Protein AF-A0A233VW47-F1 (afdb_monomer_lite)

Radius of gyration: 26.32 Å; chains: 1; bounding box: 66×25×78 Å

Structure (mmCIF, N/CA/C/O backbone):
data_AF-A0A233VW47-F1
#
_entry.id   AF-A0A233VW47-F1
#
loop_
_atom_site.group_PDB
_atom_site.id
_atom_site.type_symbol
_atom_site.label_atom_id
_atom_site.label_alt_id
_atom_site.label_comp_id
_atom_site.label_asym_id
_atom_site.label_entity_id
_atom_site.label_seq_id
_atom_site.pdbx_PDB_ins_code
_atom_site.Cartn_x
_atom_site.Cartn_y
_atom_site.Cartn_z
_atom_site.occupancy
_atom_site.B_iso_or_equiv
_atom_site.auth_seq_id
_atom_site.auth_comp_id
_atom_site.auth_asym_id
_atom_site.auth_atom_id
_atom_site.pdbx_PDB_model_num
ATOM 1 N N . MET A 1 1 ? 11.501 -12.482 -10.193 1.00 33.38 1 MET A N 1
ATOM 2 C CA . MET A 1 1 ? 10.542 -11.487 -10.727 1.00 33.38 1 MET A CA 1
ATOM 3 C C . MET A 1 1 ? 10.539 -11.593 -12.253 1.00 33.38 1 MET A C 1
ATOM 5 O O . MET A 1 1 ? 11.557 -11.293 -12.856 1.00 33.38 1 MET A O 1
ATOM 9 N N . LYS A 1 2 ? 9.476 -12.115 -12.889 1.00 30.86 2 LYS A N 1
ATOM 10 C CA . LYS A 1 2 ? 9.397 -12.214 -14.363 1.00 30.86 2 LYS A CA 1
ATOM 11 C C . LYS A 1 2 ? 8.894 -10.881 -14.922 1.00 30.86 2 LYS A C 1
ATOM 13 O O . LYS A 1 2 ? 7.731 -10.541 -14.726 1.00 30.86 2 LYS A O 1
ATOM 18 N N . ILE A 1 3 ? 9.758 -10.126 -15.597 1.00 40.00 3 ILE A N 1
ATOM 19 C CA . ILE A 1 3 ? 9.369 -8.887 -16.279 1.00 40.00 3 ILE A CA 1
ATOM 20 C C . ILE A 1 3 ? 8.656 -9.287 -17.579 1.00 40.00 3 ILE A C 1
ATOM 22 O O . ILE A 1 3 ? 9.298 -9.658 -18.556 1.00 40.00 3 ILE A O 1
ATOM 26 N N . LYS A 1 4 ? 7.318 -9.259 -17.593 1.00 42.81 4 LYS A N 1
ATOM 27 C CA . LYS A 1 4 ? 6.544 -9.357 -18.841 1.00 42.81 4 LYS A CA 1
ATOM 28 C C . LYS A 1 4 ? 6.607 -8.004 -19.553 1.00 42.81 4 LYS A C 1
ATOM 30 O O . LYS A 1 4 ? 5.884 -7.077 -19.193 1.00 42.81 4 LYS A O 1
ATOM 35 N N . ILE A 1 5 ? 7.485 -7.885 -20.544 1.00 59.66 5 ILE A N 1
ATOM 36 C CA . ILE A 1 5 ? 7.519 -6.743 -21.465 1.00 59.66 5 ILE A CA 1
ATOM 37 C C . ILE A 1 5 ? 6.492 -7.020 -22.568 1.00 59.66 5 ILE A C 1
ATOM 39 O O . ILE A 1 5 ? 6.470 -8.114 -23.125 1.00 59.66 5 ILE A O 1
ATOM 43 N N . SER A 1 6 ? 5.595 -6.072 -22.849 1.00 75.50 6 SER A N 1
ATOM 44 C CA . SER A 1 6 ? 4.623 -6.234 -23.935 1.00 75.50 6 SER A CA 1
ATOM 45 C C . SER A 1 6 ? 5.301 -6.103 -25.300 1.00 75.50 6 SER A C 1
ATOM 47 O O . SER A 1 6 ? 6.268 -5.355 -25.445 1.00 75.50 6 SER A O 1
ATOM 49 N N . ASN A 1 7 ? 4.748 -6.760 -26.324 1.00 76.00 7 ASN A N 1
ATOM 50 C CA . ASN A 1 7 ? 5.268 -6.688 -27.696 1.00 76.00 7 ASN A CA 1
ATOM 51 C C . ASN A 1 7 ? 5.383 -5.238 -28.199 1.00 76.00 7 ASN A C 1
ATOM 53 O O . ASN A 1 7 ? 6.366 -4.886 -28.839 1.00 76.00 7 ASN A O 1
ATOM 57 N N . ALA A 1 8 ? 4.444 -4.363 -27.825 1.00 72.94 8 ALA A N 1
ATOM 58 C CA . ALA A 1 8 ? 4.505 -2.939 -28.159 1.00 72.94 8 ALA A CA 1
ATOM 59 C C . ALA A 1 8 ? 5.734 -2.229 -27.556 1.00 72.94 8 ALA A C 1
ATOM 61 O O . ALA A 1 8 ? 6.362 -1.410 -28.219 1.00 72.94 8 ALA A O 1
ATOM 62 N N . LYS A 1 9 ? 6.116 -2.565 -26.317 1.00 73.81 9 LYS A N 1
ATOM 63 C CA . LYS A 1 9 ? 7.309 -1.997 -25.668 1.00 73.81 9 LYS A CA 1
ATOM 64 C C . LYS A 1 9 ? 8.603 -2.500 -26.315 1.00 73.81 9 LYS A C 1
ATOM 66 O O . LYS A 1 9 ? 9.546 -1.728 -26.429 1.00 73.81 9 LYS A O 1
ATOM 71 N N . LEU A 1 10 ? 8.629 -3.757 -26.769 1.00 75.25 10 LEU A N 1
ATOM 72 C CA . LEU A 1 10 ? 9.757 -4.318 -27.524 1.00 75.25 10 LEU A CA 1
ATOM 73 C C . LEU A 1 10 ? 9.930 -3.633 -28.884 1.00 75.25 10 LEU A C 1
ATOM 75 O O . LEU A 1 10 ? 11.050 -3.296 -29.250 1.00 75.25 10 LEU A O 1
ATOM 79 N N . ILE A 1 11 ? 8.830 -3.371 -29.596 1.00 77.81 11 ILE A N 1
ATOM 80 C CA . ILE A 1 11 ? 8.858 -2.662 -30.884 1.00 77.81 11 ILE A CA 1
ATOM 81 C C . ILE A 1 11 ? 9.391 -1.235 -30.707 1.00 77.81 11 ILE A C 1
ATOM 83 O O . ILE A 1 11 ? 10.267 -0.813 -31.455 1.00 77.81 11 ILE A O 1
ATOM 87 N N . ILE A 1 12 ? 8.919 -0.506 -29.689 1.00 79.38 12 ILE A N 1
ATOM 88 C CA . ILE A 1 12 ? 9.406 0.851 -29.394 1.00 79.38 12 ILE A CA 1
ATOM 89 C C . ILE A 1 12 ? 10.903 0.839 -29.062 1.00 79.38 12 ILE A C 1
ATOM 91 O O . ILE A 1 12 ? 11.642 1.686 -29.560 1.00 79.38 12 ILE A O 1
ATOM 95 N N . LEU A 1 13 ? 11.359 -0.130 -28.260 1.00 76.25 13 LEU A N 1
ATOM 96 C CA . LEU A 1 13 ? 12.775 -0.273 -27.925 1.00 76.25 13 LEU A CA 1
ATOM 97 C C . LEU A 1 13 ? 13.623 -0.540 -29.177 1.00 76.25 13 LEU A C 1
ATOM 99 O O . LEU A 1 13 ? 14.636 0.121 -29.360 1.00 76.25 13 LEU A O 1
ATOM 103 N N . ALA A 1 14 ? 13.177 -1.434 -30.065 1.00 77.75 14 ALA A N 1
ATOM 104 C CA . ALA A 1 14 ? 13.883 -1.745 -31.308 1.00 77.75 14 ALA A CA 1
ATOM 105 C C . ALA A 1 14 ? 14.005 -0.525 -32.237 1.00 77.75 14 ALA A C 1
ATOM 107 O O . ALA A 1 14 ? 15.075 -0.280 -32.791 1.00 77.75 14 ALA A O 1
ATOM 108 N N . ILE A 1 15 ? 12.938 0.273 -32.365 1.00 82.38 15 ILE A N 1
ATOM 109 C CA . ILE A 1 15 ? 12.959 1.513 -33.155 1.00 82.38 15 ILE A CA 1
ATOM 110 C C . ILE A 1 15 ? 13.947 2.520 -32.549 1.00 82.38 15 ILE A C 1
ATOM 112 O O . ILE A 1 15 ? 14.749 3.102 -33.275 1.00 82.38 15 ILE A O 1
ATOM 116 N N . LEU A 1 16 ? 13.930 2.707 -31.225 1.00 79.06 16 LEU A N 1
ATOM 117 C CA . LEU A 1 16 ? 14.862 3.602 -30.529 1.00 79.06 16 LEU A CA 1
ATOM 118 C C . LEU A 1 16 ? 16.323 3.175 -30.714 1.00 79.06 16 LEU A C 1
ATOM 120 O O . LEU A 1 16 ? 17.163 4.023 -31.012 1.00 79.06 16 LEU A O 1
ATOM 124 N N . THR A 1 17 ? 16.620 1.880 -30.586 1.00 76.44 17 THR A N 1
ATOM 125 C CA . THR A 1 17 ? 17.969 1.343 -30.810 1.00 76.44 17 THR A CA 1
ATOM 126 C C . THR A 1 17 ? 18.428 1.581 -32.249 1.00 76.44 17 THR A C 1
ATOM 128 O O . THR A 1 17 ? 19.520 2.102 -32.452 1.00 76.44 17 THR A O 1
ATOM 131 N N . PHE A 1 18 ? 17.571 1.318 -33.240 1.00 79.81 18 PHE A N 1
ATOM 132 C CA . PHE A 1 18 ? 17.889 1.563 -34.650 1.00 79.81 18 PHE A CA 1
ATOM 133 C C . PHE A 1 18 ? 18.193 3.044 -34.945 1.00 79.81 18 PHE A C 1
ATOM 135 O O . PHE A 1 18 ? 19.141 3.369 -35.663 1.00 79.81 18 PHE A O 1
ATOM 142 N N . VAL A 1 19 ? 17.418 3.966 -34.363 1.00 82.44 19 VAL A N 1
ATOM 143 C CA . VAL A 1 19 ? 17.649 5.414 -34.513 1.00 82.44 19 VAL A CA 1
ATOM 144 C C . VAL A 1 19 ? 18.989 5.825 -33.895 1.00 82.44 19 VAL A C 1
ATOM 146 O O . VAL A 1 19 ? 19.746 6.573 -34.513 1.00 82.44 19 VAL A O 1
ATOM 149 N N . ILE A 1 20 ? 19.313 5.312 -32.707 1.00 80.31 20 ILE A N 1
ATOM 150 C CA . ILE A 1 20 ? 20.584 5.577 -32.018 1.00 80.31 20 ILE A CA 1
ATOM 151 C C . ILE A 1 20 ? 21.775 5.077 -32.835 1.00 80.31 20 ILE A C 1
ATOM 153 O O . ILE A 1 20 ? 22.741 5.818 -33.018 1.00 80.31 20 ILE A O 1
ATOM 157 N N . GLU A 1 21 ? 21.700 3.847 -33.346 1.00 75.06 21 GLU A N 1
ATOM 158 C CA . GLU A 1 21 ? 22.742 3.265 -34.195 1.00 75.06 21 GLU A CA 1
ATOM 159 C C . GLU A 1 21 ? 22.951 4.108 -35.455 1.00 75.06 21 GLU A C 1
ATOM 161 O O . GLU A 1 21 ? 24.085 4.430 -35.810 1.00 75.06 21 GLU A O 1
ATOM 166 N N . THR A 1 22 ? 21.860 4.558 -36.080 1.00 80.75 22 THR A N 1
ATOM 167 C CA . THR A 1 22 ? 21.914 5.430 -37.260 1.00 80.75 22 THR A CA 1
ATOM 168 C C . THR A 1 22 ? 22.625 6.752 -36.948 1.00 80.75 22 THR A C 1
ATOM 170 O O . THR A 1 22 ? 23.517 7.164 -37.691 1.00 80.75 22 THR A O 1
ATOM 173 N N . ILE A 1 23 ? 22.300 7.398 -35.821 1.00 80.94 23 ILE A N 1
ATOM 174 C CA . ILE A 1 23 ? 22.962 8.638 -35.380 1.00 80.94 23 ILE A CA 1
ATOM 175 C C . ILE A 1 23 ? 24.455 8.396 -35.120 1.00 80.94 23 ILE A C 1
ATOM 177 O O . ILE A 1 23 ? 25.285 9.198 -35.546 1.00 80.94 23 ILE A O 1
ATOM 181 N N . ALA A 1 24 ? 24.815 7.287 -34.472 1.00 77.88 24 ALA A N 1
ATOM 182 C CA . ALA A 1 24 ? 26.207 6.938 -34.188 1.00 77.88 24 ALA A CA 1
ATOM 183 C C . ALA A 1 24 ? 27.022 6.703 -35.470 1.00 77.88 24 ALA A C 1
ATOM 185 O O . ALA A 1 24 ? 28.165 7.157 -35.587 1.00 77.88 24 ALA A O 1
ATOM 186 N N . VAL A 1 25 ? 26.433 6.026 -36.460 1.00 79.69 25 VAL A N 1
ATOM 187 C CA . VAL A 1 25 ? 27.056 5.769 -37.766 1.00 79.69 25 VAL A CA 1
ATOM 188 C C . VAL A 1 25 ? 27.309 7.071 -38.528 1.00 79.69 25 VAL A C 1
ATOM 190 O O . VAL A 1 25 ? 28.388 7.224 -39.110 1.00 79.69 25 VAL A O 1
ATOM 193 N N . VAL A 1 26 ? 26.353 8.007 -38.494 1.00 81.38 26 VAL A N 1
ATOM 194 C CA . VAL A 1 26 ? 26.470 9.336 -39.120 1.00 81.38 26 VAL A CA 1
ATOM 195 C C . VAL A 1 26 ? 27.501 10.200 -38.390 1.00 81.38 26 VAL A C 1
ATOM 197 O O . VAL A 1 26 ? 28.382 10.774 -39.025 1.00 81.38 26 VAL A O 1
ATOM 200 N N . ALA A 1 27 ? 27.461 10.250 -37.057 1.00 78.38 27 ALA A N 1
ATOM 201 C CA . ALA A 1 27 ? 28.390 11.047 -36.251 1.00 78.38 27 ALA A CA 1
ATOM 202 C C . ALA A 1 27 ? 29.856 10.604 -36.407 1.00 78.38 27 ALA A C 1
ATOM 204 O O . ALA A 1 27 ? 30.776 11.397 -36.219 1.00 78.38 27 ALA A O 1
ATOM 205 N N . THR A 1 28 ? 30.082 9.344 -36.784 1.00 80.62 28 THR A N 1
ATOM 206 C CA . THR A 1 28 ? 31.416 8.757 -36.962 1.00 80.62 28 THR A CA 1
ATOM 207 C C . THR A 1 28 ? 31.828 8.605 -38.429 1.00 80.62 28 THR A C 1
ATOM 209 O O . THR A 1 28 ? 32.816 7.934 -38.714 1.00 80.62 28 THR A O 1
ATOM 212 N N . GLN A 1 29 ? 31.111 9.226 -39.374 1.00 79.75 29 GLN A N 1
ATOM 213 C CA . GLN A 1 29 ? 31.339 9.058 -40.819 1.00 79.75 29 GLN A CA 1
ATOM 214 C C . GLN A 1 29 ? 32.763 9.406 -41.292 1.00 79.75 29 GLN A C 1
ATOM 216 O O . GLN A 1 29 ? 33.248 8.802 -42.244 1.00 79.75 29 GLN A O 1
ATOM 221 N N . ASN A 1 30 ? 33.447 10.320 -40.596 1.00 82.38 30 ASN A N 1
ATOM 222 C CA . ASN A 1 30 ? 34.812 10.760 -40.916 1.00 82.38 30 ASN A CA 1
ATOM 223 C C . ASN A 1 30 ? 35.906 9.939 -40.208 1.00 82.38 30 ASN A C 1
ATOM 225 O O . ASN A 1 30 ? 37.091 10.221 -40.366 1.00 82.38 30 ASN A O 1
ATOM 229 N N . LEU A 1 31 ? 35.524 8.947 -39.401 1.00 80.75 31 LEU A N 1
ATOM 230 C CA . LEU A 1 31 ? 36.442 8.042 -38.713 1.00 80.75 31 LEU A CA 1
ATOM 231 C C . LEU A 1 31 ? 36.522 6.728 -39.491 1.00 80.75 31 LEU A C 1
ATOM 233 O O . LEU A 1 31 ? 35.511 6.210 -39.960 1.00 80.75 31 LEU A O 1
ATOM 237 N N . THR A 1 32 ? 37.714 6.150 -39.607 1.00 79.06 32 THR A N 1
ATOM 238 C CA . THR A 1 32 ? 37.940 4.912 -40.367 1.00 79.06 32 THR A CA 1
ATOM 239 C C . THR A 1 32 ? 38.540 3.811 -39.500 1.00 79.06 32 THR A C 1
ATOM 241 O O . THR A 1 32 ? 39.188 4.067 -38.485 1.00 79.06 32 THR A O 1
ATOM 244 N N . GLY A 1 33 ? 38.345 2.562 -39.921 1.00 79.69 33 GLY A N 1
ATOM 245 C CA . GLY A 1 33 ? 38.935 1.396 -39.267 1.00 79.69 33 GLY A CA 1
ATOM 246 C C . GLY A 1 33 ? 38.312 1.064 -37.909 1.00 79.69 33 GLY A C 1
ATOM 247 O O . GLY A 1 33 ? 37.163 1.401 -37.619 1.00 79.69 33 GLY A O 1
ATOM 248 N N . ILE A 1 34 ? 39.083 0.367 -37.074 1.00 80.94 34 ILE A N 1
ATOM 249 C CA . ILE A 1 34 ? 38.585 -0.263 -35.846 1.00 80.94 34 ILE A CA 1
ATOM 250 C C . ILE A 1 34 ? 38.067 0.753 -34.813 1.00 80.94 34 ILE A C 1
ATOM 252 O O . ILE A 1 34 ? 37.101 0.479 -34.105 1.00 80.94 34 ILE A O 1
ATOM 256 N N . ASN A 1 35 ? 38.629 1.966 -34.801 1.00 79.00 35 ASN A N 1
ATOM 257 C CA . ASN A 1 35 ? 38.219 3.045 -33.898 1.00 79.00 35 ASN A CA 1
ATOM 258 C C . ASN A 1 35 ? 36.770 3.484 -34.150 1.00 79.00 35 ASN A C 1
ATOM 260 O O . ASN A 1 35 ? 36.035 3.736 -33.198 1.00 79.00 35 ASN A O 1
ATOM 264 N N . ARG A 1 36 ? 36.326 3.510 -35.416 1.00 79.56 36 ARG A N 1
ATOM 265 C CA . ARG A 1 36 ? 34.930 3.813 -35.771 1.00 79.56 36 ARG A CA 1
ATOM 266 C C . ARG A 1 36 ? 33.976 2.773 -35.181 1.00 79.56 36 ARG A C 1
ATOM 268 O O . ARG A 1 36 ? 32.967 3.129 -34.580 1.00 79.56 36 ARG A O 1
ATOM 275 N N . ILE A 1 37 ? 34.325 1.494 -35.324 1.00 79.62 37 ILE A N 1
ATOM 276 C CA . ILE A 1 37 ? 33.525 0.365 -34.834 1.00 79.62 37 ILE A CA 1
ATOM 277 C C . ILE A 1 37 ? 33.422 0.417 -33.303 1.00 79.62 37 ILE A C 1
ATOM 279 O O . ILE A 1 37 ? 32.320 0.342 -32.763 1.00 79.62 37 ILE A O 1
ATOM 283 N N . PHE A 1 38 ? 34.543 0.626 -32.603 1.00 82.88 38 PHE A N 1
ATOM 284 C CA . PHE A 1 38 ? 34.550 0.747 -31.142 1.00 82.88 38 PHE A CA 1
ATOM 285 C C . PHE A 1 38 ? 33.698 1.912 -30.635 1.00 82.88 38 PHE A C 1
ATOM 287 O O . PHE A 1 38 ? 32.979 1.748 -29.647 1.00 82.88 38 PHE A O 1
ATOM 294 N N . ILE A 1 39 ? 33.735 3.067 -31.306 1.00 81.00 39 ILE A N 1
ATOM 295 C CA . ILE A 1 39 ? 32.915 4.224 -30.929 1.00 81.00 39 ILE A CA 1
ATOM 296 C C . ILE A 1 39 ? 31.427 3.924 -31.122 1.00 81.00 39 ILE A C 1
ATOM 298 O O . ILE A 1 39 ? 30.647 4.184 -30.208 1.00 81.00 39 ILE A O 1
ATOM 302 N N . ILE A 1 40 ? 31.027 3.333 -32.254 1.00 81.25 40 ILE A N 1
ATOM 303 C CA . ILE A 1 40 ? 29.619 2.984 -32.513 1.00 81.25 40 ILE A CA 1
ATOM 304 C C . ILE A 1 40 ? 29.103 1.996 -31.460 1.00 81.25 40 ILE A C 1
ATOM 306 O O . ILE A 1 40 ? 28.041 2.224 -30.879 1.00 81.25 40 ILE A O 1
ATOM 310 N N . ILE A 1 41 ? 29.862 0.935 -31.164 1.00 82.50 41 ILE A N 1
ATOM 311 C CA . ILE A 1 41 ? 29.479 -0.069 -30.159 1.00 82.50 41 ILE A CA 1
ATOM 312 C C . ILE A 1 41 ? 29.369 0.572 -28.773 1.00 82.50 41 ILE A C 1
ATOM 314 O O . ILE A 1 41 ? 28.366 0.385 -28.086 1.00 82.50 41 ILE A O 1
ATOM 318 N N . SER A 1 42 ? 30.371 1.357 -28.369 1.00 82.50 42 SER A N 1
ATOM 319 C CA . SER A 1 42 ? 30.394 1.982 -27.040 1.00 82.50 42 SER A CA 1
ATOM 320 C C . SER A 1 42 ? 29.248 2.978 -26.873 1.00 82.50 42 SER A C 1
ATOM 322 O O . SER A 1 42 ? 28.559 2.962 -25.855 1.00 82.50 42 SER A O 1
ATOM 324 N N . PHE A 1 43 ? 28.995 3.806 -27.890 1.00 82.69 43 PHE A N 1
ATOM 325 C CA . PHE A 1 43 ? 27.888 4.757 -27.889 1.00 82.69 43 PHE A CA 1
ATOM 326 C C . PHE A 1 43 ? 26.535 4.046 -27.808 1.00 82.69 43 PHE A C 1
ATOM 328 O O . PHE A 1 43 ? 25.700 4.406 -26.977 1.00 82.69 43 PHE A O 1
ATOM 335 N N . THR A 1 44 ? 26.332 3.000 -28.614 1.00 81.06 44 THR A N 1
ATOM 336 C CA . THR A 1 44 ? 25.088 2.214 -28.622 1.00 81.06 44 THR A CA 1
ATOM 337 C C . THR A 1 44 ? 24.857 1.524 -27.276 1.00 81.06 44 THR A C 1
ATOM 339 O O . THR A 1 44 ? 23.744 1.542 -26.751 1.00 81.06 44 THR A O 1
ATOM 342 N N . LEU A 1 45 ? 25.908 0.979 -26.655 1.00 83.75 45 LEU A N 1
ATOM 343 C CA . LEU A 1 45 ? 25.820 0.350 -25.337 1.00 83.75 45 LEU A CA 1
ATOM 344 C C . LEU A 1 45 ? 25.446 1.363 -24.243 1.00 83.75 45 LEU A C 1
ATOM 346 O O . LEU A 1 45 ? 24.502 1.129 -23.488 1.00 83.75 45 LEU A O 1
ATOM 350 N N . ILE A 1 46 ? 26.150 2.499 -24.175 1.00 86.19 46 ILE A N 1
ATOM 351 C CA . ILE A 1 46 ? 25.913 3.544 -23.164 1.00 86.19 46 ILE A CA 1
ATOM 352 C C . ILE A 1 46 ? 24.488 4.090 -23.277 1.00 86.19 46 ILE A C 1
ATOM 354 O O . ILE A 1 46 ? 23.774 4.189 -22.278 1.00 86.19 46 ILE A O 1
ATOM 358 N N . THR A 1 47 ? 24.054 4.418 -24.492 1.00 82.00 47 THR A N 1
ATOM 359 C CA . THR A 1 47 ? 22.716 4.970 -24.740 1.00 82.00 47 THR A CA 1
ATOM 360 C C . THR A 1 47 ? 21.613 3.954 -24.457 1.00 82.00 47 THR A C 1
ATOM 362 O O . THR A 1 47 ? 20.608 4.310 -23.845 1.00 82.00 47 THR A O 1
ATOM 365 N N . THR A 1 48 ? 21.810 2.678 -24.800 1.00 80.00 48 THR A N 1
ATOM 366 C CA . THR A 1 48 ? 20.853 1.610 -24.467 1.00 80.00 48 THR A CA 1
ATOM 367 C C . THR A 1 48 ? 20.708 1.443 -22.953 1.00 80.00 48 THR A C 1
ATOM 369 O O . THR A 1 48 ? 19.588 1.381 -22.444 1.00 80.00 48 THR A O 1
ATOM 372 N N . ILE A 1 49 ? 21.820 1.431 -22.208 1.00 86.19 49 ILE A N 1
ATOM 373 C CA . ILE A 1 49 ? 21.796 1.368 -20.737 1.00 86.19 49 ILE A CA 1
ATOM 374 C C . ILE A 1 49 ? 21.076 2.592 -20.160 1.00 86.19 49 ILE A C 1
ATOM 376 O O . ILE A 1 49 ? 20.205 2.438 -19.300 1.00 86.19 49 ILE A O 1
ATOM 380 N N . ALA A 1 50 ? 21.389 3.793 -20.653 1.00 86.12 50 ALA A N 1
ATOM 381 C CA . ALA A 1 50 ? 20.740 5.024 -20.216 1.00 86.12 50 ALA A CA 1
ATOM 382 C C . ALA A 1 50 ? 19.221 4.973 -20.441 1.00 86.12 50 ALA A C 1
ATOM 384 O O . ALA A 1 50 ? 18.464 5.266 -19.519 1.00 86.12 50 ALA A O 1
ATOM 385 N N . LEU A 1 51 ? 18.763 4.513 -21.611 1.00 83.56 51 LEU A N 1
ATOM 386 C CA . LEU A 1 51 ? 17.337 4.360 -21.910 1.00 83.56 51 LEU A CA 1
ATOM 387 C C . LEU A 1 51 ? 16.639 3.369 -20.973 1.00 83.56 51 LEU A C 1
ATOM 389 O O . LEU A 1 51 ? 15.541 3.656 -20.491 1.00 83.56 51 LEU A O 1
ATOM 393 N N . ILE A 1 52 ? 17.263 2.222 -20.689 1.00 84.12 52 ILE A N 1
ATOM 394 C CA . ILE A 1 52 ? 16.709 1.227 -19.759 1.00 84.12 52 ILE A CA 1
ATOM 395 C C . ILE A 1 52 ? 16.573 1.832 -18.357 1.00 84.12 52 ILE A C 1
ATOM 397 O O . ILE A 1 52 ? 15.516 1.705 -17.734 1.00 84.12 52 ILE A O 1
ATOM 401 N N . LEU A 1 53 ? 17.604 2.529 -17.871 1.00 86.31 53 LEU A N 1
ATOM 402 C CA . LEU A 1 53 ? 17.575 3.194 -16.567 1.00 86.31 53 LEU A CA 1
ATOM 403 C C . LEU A 1 53 ? 16.513 4.298 -16.517 1.00 86.31 53 LEU A C 1
ATOM 405 O O . LEU A 1 53 ? 15.720 4.334 -15.576 1.00 86.31 53 LEU A O 1
ATOM 409 N N . SER A 1 54 ? 16.433 5.152 -17.541 1.00 85.88 54 SER A N 1
ATOM 410 C CA . SER A 1 54 ? 15.399 6.184 -17.648 1.00 85.88 54 SER A CA 1
ATOM 411 C C . SER A 1 54 ? 13.997 5.580 -17.644 1.00 85.88 54 SER A C 1
ATOM 413 O O . SER A 1 54 ? 13.123 6.068 -16.932 1.00 85.88 54 SER A O 1
ATOM 415 N N . PHE A 1 55 ? 13.778 4.486 -18.374 1.00 85.38 55 PHE A N 1
ATOM 416 C CA . PHE A 1 55 ? 12.495 3.791 -18.389 1.00 85.38 55 PHE A CA 1
ATOM 417 C C . PHE A 1 55 ? 12.113 3.247 -17.005 1.00 85.38 55 PHE A C 1
ATOM 419 O O . PHE A 1 55 ? 10.977 3.434 -16.562 1.00 85.38 55 PHE A O 1
ATOM 426 N N . ILE A 1 56 ? 13.057 2.615 -16.296 1.00 87.25 56 ILE A N 1
ATOM 427 C CA . ILE A 1 56 ? 12.837 2.123 -14.928 1.00 87.25 56 ILE A CA 1
ATOM 428 C C . ILE A 1 56 ? 12.475 3.287 -13.998 1.00 87.25 56 ILE A C 1
ATOM 430 O O . ILE A 1 56 ? 11.487 3.197 -13.269 1.00 87.25 56 ILE A O 1
ATOM 434 N N . LEU A 1 57 ? 13.221 4.395 -14.055 1.00 87.69 57 LEU A N 1
ATOM 435 C CA . LEU A 1 57 ? 12.965 5.580 -13.234 1.00 87.69 57 LEU A CA 1
ATOM 436 C C . LEU A 1 57 ? 11.584 6.183 -13.511 1.00 87.69 57 LEU A C 1
ATOM 438 O O . LEU A 1 57 ? 10.840 6.456 -12.572 1.00 87.69 57 LEU A O 1
ATOM 442 N N . ILE A 1 58 ? 11.202 6.329 -14.782 1.00 88.06 58 ILE A N 1
ATOM 443 C CA . ILE A 1 58 ? 9.877 6.831 -15.171 1.00 88.06 58 ILE A CA 1
ATOM 444 C C . ILE A 1 58 ? 8.774 5.919 -14.624 1.00 88.06 58 ILE A C 1
ATOM 446 O O . ILE A 1 58 ? 7.783 6.410 -14.086 1.00 88.06 58 ILE A O 1
ATOM 450 N N . GLN A 1 59 ? 8.942 4.596 -14.708 1.00 87.81 59 GLN A N 1
ATOM 451 C CA . GLN A 1 59 ? 7.962 3.648 -14.178 1.00 87.81 59 GLN A CA 1
ATOM 452 C C . GLN A 1 59 ? 7.835 3.743 -12.649 1.00 87.81 59 GLN A C 1
ATOM 454 O O . GLN A 1 59 ? 6.719 3.690 -12.126 1.00 87.81 59 GLN A O 1
ATOM 459 N N . VAL A 1 60 ? 8.954 3.896 -11.933 1.00 89.00 60 VAL A N 1
ATOM 460 C CA . VAL A 1 60 ? 8.961 4.106 -10.476 1.00 89.00 60 VAL A CA 1
ATOM 461 C C . VAL A 1 60 ? 8.238 5.407 -10.124 1.00 89.00 60 VAL A C 1
ATOM 463 O O . VAL A 1 60 ? 7.317 5.383 -9.308 1.00 89.00 60 VAL A O 1
ATOM 466 N N . LEU A 1 61 ? 8.578 6.517 -10.786 1.00 90.44 61 LEU A N 1
ATOM 467 C CA . LEU A 1 61 ? 7.937 7.818 -10.573 1.00 90.44 61 LEU A CA 1
ATOM 468 C C . LEU A 1 61 ? 6.434 7.770 -10.864 1.00 90.44 61 LEU A C 1
ATOM 470 O O . LEU A 1 61 ? 5.634 8.260 -10.069 1.00 90.44 61 LEU A O 1
ATOM 474 N N . TYR A 1 62 ? 6.031 7.129 -11.961 1.00 91.69 62 TYR A N 1
ATOM 475 C CA . TYR A 1 62 ? 4.624 6.943 -12.303 1.00 91.69 62 TYR A CA 1
ATOM 476 C C . TYR A 1 62 ? 3.867 6.181 -11.207 1.00 91.69 62 TYR A C 1
ATOM 478 O O . TYR A 1 62 ? 2.800 6.619 -10.772 1.00 91.69 62 TYR A O 1
ATOM 486 N N . ASN A 1 63 ? 4.434 5.073 -10.718 1.00 92.31 63 ASN A N 1
ATOM 487 C CA . ASN A 1 63 ? 3.837 4.296 -9.633 1.00 92.31 63 ASN A CA 1
ATOM 488 C C . ASN A 1 63 ? 3.703 5.139 -8.353 1.00 92.31 63 ASN A C 1
ATOM 490 O O . ASN A 1 63 ? 2.644 5.120 -7.731 1.00 92.31 63 ASN A O 1
ATOM 494 N N . MET A 1 64 ? 4.723 5.931 -8.002 1.00 91.19 64 MET A N 1
ATOM 495 C CA . MET A 1 64 ? 4.679 6.836 -6.845 1.00 91.19 64 MET A CA 1
ATOM 496 C C . MET A 1 64 ? 3.603 7.921 -6.985 1.00 91.19 64 MET A C 1
ATOM 498 O O . MET A 1 64 ? 2.907 8.227 -6.018 1.00 91.19 64 MET A O 1
ATOM 502 N N . ILE A 1 65 ? 3.426 8.494 -8.180 1.00 91.81 65 ILE A N 1
ATOM 503 C CA . ILE A 1 65 ? 2.383 9.498 -8.443 1.00 91.81 65 ILE A CA 1
ATOM 504 C C . ILE A 1 65 ? 0.989 8.885 -8.286 1.00 91.81 65 ILE A C 1
ATOM 506 O O . ILE A 1 65 ? 0.116 9.493 -7.663 1.00 91.81 65 ILE A O 1
ATOM 510 N N . MET A 1 66 ? 0.770 7.690 -8.838 1.00 91.75 66 MET A N 1
ATOM 511 C CA . MET A 1 66 ? -0.503 6.982 -8.693 1.00 91.75 66 MET A CA 1
ATOM 512 C C . MET A 1 66 ? -0.795 6.667 -7.227 1.00 91.75 66 MET A C 1
ATOM 514 O O . MET A 1 66 ? -1.890 6.940 -6.743 1.00 91.75 66 MET A O 1
ATOM 518 N N . ASP A 1 67 ? 0.203 6.188 -6.498 1.00 93.94 67 ASP A N 1
ATOM 519 C CA . ASP A 1 67 ? 0.075 5.857 -5.084 1.00 93.94 67 ASP A CA 1
ATOM 520 C C . ASP A 1 67 ? -0.153 7.079 -4.192 1.00 93.94 67 ASP A C 1
ATOM 522 O O . ASP A 1 67 ? -0.914 6.999 -3.229 1.00 93.94 67 ASP A O 1
ATOM 526 N N . ARG A 1 68 ? 0.412 8.242 -4.539 1.00 93.88 68 ARG A N 1
ATOM 527 C CA . ARG A 1 68 ? 0.104 9.508 -3.858 1.00 93.88 68 ARG A CA 1
ATOM 528 C C . ARG A 1 68 ? -1.378 9.867 -3.974 1.00 93.88 68 ARG A C 1
ATOM 530 O O . ARG A 1 68 ? -1.955 10.371 -3.012 1.00 93.88 68 ARG A O 1
ATOM 537 N N . LYS A 1 69 ? -2.010 9.589 -5.121 1.00 94.62 69 LYS A N 1
ATOM 538 C CA . LYS A 1 69 ? -3.462 9.771 -5.286 1.00 94.62 69 LYS A CA 1
ATOM 539 C C . LYS A 1 69 ? -4.239 8.806 -4.392 1.00 94.62 69 LYS A C 1
ATOM 541 O O . LYS A 1 69 ? -5.171 9.239 -3.727 1.00 94.62 69 LYS A O 1
ATOM 546 N N . ILE A 1 70 ? -3.815 7.542 -4.311 1.00 95.12 70 ILE A N 1
ATOM 547 C CA . ILE A 1 70 ? -4.444 6.545 -3.429 1.00 95.12 70 ILE A CA 1
ATOM 548 C C . ILE A 1 70 ? -4.319 6.934 -1.954 1.00 95.12 70 ILE A C 1
ATOM 550 O O . ILE A 1 70 ? -5.301 6.853 -1.225 1.00 95.12 70 ILE A O 1
ATOM 554 N N . ALA A 1 71 ? -3.159 7.422 -1.512 1.00 95.00 71 ALA A N 1
ATOM 555 C CA . ALA A 1 71 ? -2.995 7.933 -0.151 1.00 95.00 71 ALA A CA 1
ATOM 556 C C . ALA A 1 71 ? -3.945 9.113 0.137 1.00 95.00 71 ALA A C 1
ATOM 558 O O . ALA A 1 71 ? -4.522 9.197 1.220 1.00 95.00 71 ALA A O 1
ATOM 559 N N . GLY A 1 72 ? -4.160 9.991 -0.850 1.00 96.38 72 GLY A N 1
ATOM 560 C CA . GLY A 1 72 ? -5.167 11.051 -0.777 1.00 96.38 72 GLY A CA 1
ATOM 561 C C . GLY A 1 72 ? -6.603 10.522 -0.671 1.00 96.38 72 GLY A C 1
ATOM 562 O O . GLY A 1 72 ? -7.376 11.035 0.137 1.00 96.38 72 GLY A O 1
ATOM 563 N N . GLU A 1 73 ? -6.954 9.480 -1.435 1.00 96.56 73 GLU A N 1
ATOM 564 C CA . GLU A 1 73 ? -8.257 8.803 -1.342 1.00 96.56 73 GLU A CA 1
ATOM 565 C C . GLU A 1 73 ? -8.464 8.180 0.047 1.00 96.56 73 GLU A C 1
ATOM 567 O O . GLU A 1 73 ? -9.488 8.447 0.670 1.00 96.56 73 GLU A O 1
ATOM 572 N N . ILE A 1 74 ? -7.477 7.440 0.570 1.00 97.06 74 ILE A N 1
ATOM 573 C CA . ILE A 1 74 ? -7.522 6.844 1.918 1.00 97.06 74 ILE A CA 1
ATOM 574 C C . ILE A 1 74 ? -7.760 7.924 2.973 1.00 97.06 74 ILE A C 1
ATOM 576 O O . ILE A 1 74 ? -8.684 7.801 3.771 1.00 97.06 74 ILE A O 1
ATOM 580 N N . ARG A 1 75 ? -6.975 9.010 2.947 1.00 96.69 75 ARG A N 1
ATOM 581 C CA . ARG A 1 75 ? -7.138 10.118 3.898 1.00 96.69 75 ARG A CA 1
ATOM 582 C C . ARG A 1 75 ? -8.541 10.718 3.827 1.00 96.69 75 ARG A C 1
ATOM 584 O O . ARG A 1 75 ? -9.137 10.986 4.862 1.00 96.69 75 ARG A O 1
ATOM 591 N N . LYS A 1 76 ? -9.080 10.916 2.620 1.00 97.81 76 LYS A N 1
ATOM 592 C CA . LYS A 1 76 ? -10.445 11.424 2.439 1.00 97.81 76 LYS A CA 1
ATOM 593 C C . LYS A 1 76 ? -11.485 10.470 3.033 1.00 97.81 76 LYS A C 1
ATOM 595 O O . LYS A 1 76 ? -12.448 10.941 3.622 1.00 97.81 76 LYS A O 1
ATOM 600 N N . TYR A 1 77 ? -11.304 9.161 2.872 1.00 97.50 77 TYR A N 1
ATOM 601 C CA . TYR A 1 77 ? -12.221 8.162 3.420 1.00 97.50 77 TYR A CA 1
ATOM 602 C C . TYR A 1 77 ? -12.195 8.128 4.948 1.00 97.50 77 TYR A C 1
ATOM 604 O O . TYR A 1 77 ? -13.261 8.105 5.550 1.00 97.50 77 TYR A O 1
ATOM 612 N N . MET A 1 78 ? -11.009 8.188 5.560 1.00 96.94 78 MET A N 1
ATOM 613 C CA . MET A 1 78 ? -10.879 8.234 7.021 1.00 96.94 78 MET A CA 1
ATOM 614 C C . MET A 1 78 ? -11.486 9.515 7.604 1.00 96.94 78 MET A C 1
ATOM 616 O O . MET A 1 78 ? -12.257 9.432 8.547 1.00 96.94 78 MET A O 1
ATOM 620 N N . LEU A 1 79 ? -11.241 10.680 6.992 1.00 97.56 79 LEU A N 1
ATOM 621 C CA . LEU A 1 79 ? -11.849 11.945 7.435 1.00 97.56 79 LEU A CA 1
ATOM 622 C C . LEU A 1 79 ? -13.382 11.942 7.310 1.00 97.56 79 LEU A C 1
ATOM 624 O O . LEU A 1 79 ? -14.079 12.443 8.184 1.00 97.56 79 LEU A O 1
ATOM 628 N N . ASP A 1 80 ? -13.919 11.384 6.221 1.00 97.50 80 ASP A N 1
ATOM 629 C CA . ASP A 1 80 ? -15.368 11.235 6.035 1.00 97.50 80 ASP A CA 1
ATOM 630 C C . ASP A 1 80 ? -15.977 10.289 7.082 1.00 97.50 80 ASP A C 1
ATOM 632 O O . ASP A 1 80 ? -17.087 10.542 7.549 1.00 97.50 80 ASP A O 1
ATOM 636 N N . TYR A 1 81 ? -15.252 9.239 7.482 1.00 97.19 81 TYR A N 1
ATOM 637 C CA . TYR A 1 81 ? -15.642 8.371 8.592 1.00 97.19 81 TYR A CA 1
ATOM 638 C C . TYR A 1 81 ? -15.602 9.106 9.934 1.00 97.19 81 TYR A C 1
ATOM 640 O O . TYR A 1 81 ? -16.608 9.107 10.629 1.00 97.19 81 TYR A O 1
ATOM 648 N N . GLU A 1 82 ? -14.510 9.796 10.269 1.00 95.62 82 GLU A N 1
ATOM 649 C CA . GLU A 1 82 ? -14.389 10.565 11.519 1.00 95.62 82 GLU A CA 1
ATOM 650 C C . GLU A 1 82 ? -15.519 11.597 11.683 1.00 95.62 82 GLU A C 1
ATOM 652 O O . GLU A 1 82 ? -15.991 11.836 12.790 1.00 95.62 82 GLU A O 1
ATOM 657 N N . GLN A 1 83 ? -15.983 12.194 10.580 1.00 96.56 83 GLN A N 1
ATOM 658 C CA . GLN A 1 83 ? -17.058 13.190 10.600 1.00 96.56 83 GLN A CA 1
ATOM 659 C C . GLN A 1 83 ? -18.464 12.588 10.682 1.00 96.56 83 GLN A C 1
ATOM 661 O O . GLN A 1 83 ? -19.351 13.208 11.263 1.00 96.56 83 GLN A O 1
ATOM 666 N N . ASN A 1 84 ? -18.694 11.425 10.066 1.00 96.56 84 ASN A N 1
ATOM 667 C CA . ASN A 1 84 ? -20.046 10.888 9.864 1.00 96.56 84 ASN A CA 1
ATOM 668 C C . ASN A 1 84 ? -20.305 9.543 10.563 1.00 96.56 84 ASN A C 1
ATOM 670 O O . ASN A 1 84 ? -21.433 9.058 10.525 1.00 96.56 84 ASN A O 1
ATOM 674 N N . GLY A 1 85 ? -19.280 8.892 11.116 1.00 95.19 85 GLY A N 1
ATOM 675 C CA . GLY A 1 85 ? -19.350 7.585 11.783 1.00 95.19 85 GLY A CA 1
ATOM 676 C C . GLY A 1 85 ? -19.785 6.412 10.894 1.00 95.19 85 GLY A C 1
ATOM 677 O O . GLY A 1 85 ? -20.077 5.331 11.394 1.00 95.19 85 GLY A O 1
ATOM 678 N N . ASN A 1 86 ? -19.880 6.595 9.571 1.00 97.38 86 ASN A N 1
ATOM 679 C CA . ASN A 1 86 ? -20.450 5.584 8.677 1.00 97.38 86 ASN A CA 1
ATOM 680 C C . ASN A 1 86 ? -19.408 4.528 8.274 1.00 97.38 86 ASN A C 1
ATOM 682 O O . ASN A 1 86 ? -18.691 4.673 7.275 1.00 97.38 86 ASN A O 1
ATOM 686 N N . LEU A 1 87 ? -19.355 3.451 9.055 1.00 96.44 87 LEU A N 1
ATOM 687 C CA . LEU A 1 87 ? -18.387 2.370 8.896 1.00 96.44 87 LEU A CA 1
ATOM 688 C C . LEU A 1 87 ? -18.618 1.525 7.628 1.00 96.44 87 LEU A C 1
ATOM 690 O O . LEU A 1 87 ? -17.666 1.190 6.920 1.00 96.44 87 LEU A O 1
ATOM 694 N N . ASP A 1 88 ? -19.875 1.267 7.256 1.00 97.19 88 ASP A N 1
ATOM 695 C CA . ASP A 1 88 ? -20.218 0.549 6.018 1.00 97.19 88 ASP A CA 1
ATOM 696 C C . ASP A 1 88 ? -19.668 1.263 4.779 1.00 97.19 88 ASP A C 1
ATOM 698 O O . ASP A 1 88 ? -19.061 0.657 3.886 1.00 97.19 88 ASP A O 1
ATOM 702 N N . LYS A 1 89 ? -19.842 2.587 4.732 1.00 97.56 89 LYS A N 1
ATOM 703 C CA . LYS A 1 89 ? -19.313 3.432 3.660 1.00 97.56 89 LYS A CA 1
ATOM 704 C C . LYS A 1 89 ? -17.785 3.395 3.638 1.00 97.56 89 LYS A C 1
ATOM 706 O O . LYS A 1 89 ? -17.205 3.331 2.548 1.00 97.56 89 LYS A O 1
ATOM 711 N N . LEU A 1 90 ? -17.129 3.389 4.802 1.00 97.75 90 LEU A N 1
ATOM 712 C CA . LEU A 1 90 ? -15.673 3.272 4.903 1.00 97.75 90 LEU A CA 1
ATOM 713 C C . LEU A 1 90 ? -15.176 1.956 4.281 1.00 97.75 90 LEU A C 1
ATOM 715 O O . LEU A 1 90 ? -14.305 1.978 3.404 1.00 97.75 90 LEU A O 1
ATOM 719 N N . PHE A 1 91 ? -15.782 0.818 4.630 1.00 97.94 91 PHE A N 1
ATOM 720 C CA . PHE A 1 91 ? -15.419 -0.477 4.045 1.00 97.94 91 PHE A CA 1
ATOM 721 C C . PHE A 1 91 ? -15.691 -0.552 2.539 1.00 97.94 91 PHE A C 1
ATOM 723 O O . PHE A 1 91 ? -14.853 -1.052 1.776 1.00 97.94 91 PHE A O 1
ATOM 730 N N . GLN A 1 92 ? -16.820 -0.012 2.068 1.00 97.69 92 GLN A N 1
ATOM 731 C CA . GLN A 1 92 ? -17.101 0.082 0.632 1.00 97.69 92 GLN A CA 1
ATOM 732 C C . GLN A 1 92 ? -16.034 0.900 -0.103 1.00 97.69 92 GLN A C 1
ATOM 734 O O . GLN A 1 92 ? -15.618 0.536 -1.207 1.00 97.69 92 GLN A O 1
ATOM 739 N N . ASN A 1 93 ? -15.564 1.990 0.500 1.00 97.62 93 ASN A N 1
ATOM 740 C CA . ASN A 1 93 ? -14.503 2.813 -0.062 1.00 97.62 93 ASN A CA 1
ATOM 741 C C . ASN A 1 93 ? -13.158 2.070 -0.102 1.00 97.62 93 ASN A C 1
ATOM 743 O O . ASN A 1 93 ? -12.511 2.058 -1.152 1.00 97.62 93 ASN A O 1
ATOM 747 N N . PHE A 1 94 ? -12.781 1.345 0.957 1.00 97.38 94 PHE A N 1
ATOM 748 C CA . PHE A 1 94 ? -11.586 0.491 0.932 1.00 97.38 94 PHE A CA 1
ATOM 749 C C . PHE A 1 94 ? -11.663 -0.623 -0.117 1.00 97.38 94 PHE A C 1
ATOM 751 O O . PHE A 1 94 ? -10.653 -0.946 -0.751 1.00 97.38 94 PHE A O 1
ATOM 758 N N . LYS A 1 95 ? -12.849 -1.187 -0.372 1.00 96.50 95 LYS A N 1
ATOM 759 C CA . LYS A 1 95 ? -13.045 -2.196 -1.426 1.00 96.50 95 LYS A CA 1
ATOM 760 C C . LYS A 1 95 ? -12.736 -1.642 -2.821 1.00 96.50 95 LYS A C 1
ATOM 762 O O . LYS A 1 95 ? -12.152 -2.354 -3.633 1.00 96.50 95 LYS A O 1
ATOM 767 N N . LYS A 1 96 ? -13.060 -0.371 -3.091 1.00 95.88 96 LYS A N 1
ATOM 768 C CA . LYS A 1 96 ? -12.794 0.287 -4.388 1.00 95.88 96 LYS A CA 1
ATOM 769 C C . LYS A 1 96 ? -11.303 0.448 -4.686 1.00 95.88 96 LYS A C 1
ATOM 771 O O . LYS A 1 96 ? -10.938 0.585 -5.853 1.00 95.88 96 LYS A O 1
ATOM 776 N N . ILE A 1 97 ? -10.450 0.472 -3.661 1.00 95.12 97 ILE A N 1
ATOM 777 C CA . ILE A 1 97 ? -9.020 0.781 -3.808 1.00 95.12 97 ILE A CA 1
ATOM 778 C C . ILE A 1 97 ? -8.087 -0.396 -3.509 1.00 95.12 97 ILE A C 1
ATOM 780 O O . ILE A 1 97 ? -6.887 -0.254 -3.712 1.00 95.12 97 ILE A O 1
ATOM 784 N N . LYS A 1 98 ? -8.614 -1.556 -3.095 1.00 93.31 98 LYS A N 1
ATOM 785 C CA . LYS A 1 98 ? -7.849 -2.729 -2.632 1.00 93.31 98 LYS A CA 1
ATOM 786 C C . LYS A 1 98 ? -6.635 -3.097 -3.497 1.00 93.31 98 LYS A C 1
ATOM 788 O O . LYS A 1 98 ? -5.546 -3.283 -2.968 1.00 93.31 98 LYS A O 1
ATOM 793 N N . ASP A 1 99 ? -6.808 -3.156 -4.818 1.00 92.62 99 ASP A N 1
ATOM 794 C CA . ASP A 1 99 ? -5.768 -3.620 -5.755 1.00 92.62 99 ASP A CA 1
ATOM 795 C C . ASP A 1 99 ? -5.094 -2.473 -6.539 1.00 92.62 99 ASP A C 1
ATOM 797 O O . ASP A 1 99 ? -4.340 -2.688 -7.499 1.00 92.62 99 ASP A O 1
ATOM 801 N N . LYS A 1 100 ? -5.372 -1.219 -6.154 1.00 93.94 100 LYS A N 1
ATOM 802 C CA . LYS A 1 100 ? -4.798 -0.033 -6.801 1.00 93.94 100 LYS A CA 1
ATOM 803 C C . LYS A 1 100 ? -3.347 0.265 -6.383 1.00 93.94 100 LYS A C 1
ATOM 805 O O . LYS A 1 100 ? -2.580 0.569 -7.302 1.00 93.94 100 LYS A O 1
ATOM 810 N N . PRO A 1 101 ? -2.948 0.169 -5.092 1.00 94.69 101 PRO A N 1
ATOM 811 C CA . PRO A 1 101 ? -1.579 0.439 -4.653 1.00 94.69 101 PRO A CA 1
ATOM 812 C C . PRO A 1 101 ? -0.521 -0.345 -5.437 1.00 94.69 101 PRO A C 1
ATOM 814 O O . PRO A 1 101 ? -0.635 -1.561 -5.614 1.00 94.69 101 PRO A O 1
ATOM 817 N N . LYS A 1 102 ? 0.531 0.337 -5.898 1.00 92.06 102 LYS A N 1
ATOM 818 C CA . LYS A 1 102 ? 1.613 -0.267 -6.696 1.00 92.06 102 LYS A CA 1
ATOM 819 C C . LYS A 1 102 ? 2.885 -0.499 -5.893 1.00 92.06 102 LYS A C 1
ATOM 821 O O . LYS A 1 102 ? 3.529 -1.533 -6.071 1.00 92.06 102 LYS A O 1
ATOM 826 N N . THR A 1 103 ? 3.226 0.419 -5.002 1.00 91.38 103 THR A N 1
ATOM 827 C CA . THR A 1 103 ? 4.389 0.351 -4.117 1.00 91.38 103 THR A CA 1
ATOM 828 C C . THR A 1 103 ? 4.036 -0.300 -2.788 1.00 91.38 103 THR A C 1
ATOM 830 O O . THR A 1 103 ? 2.883 -0.306 -2.353 1.00 91.38 103 THR A O 1
ATOM 833 N N . ASP A 1 104 ? 5.050 -0.831 -2.111 1.00 91.06 104 ASP A N 1
ATOM 834 C CA . ASP A 1 104 ? 4.862 -1.436 -0.794 1.00 91.06 104 ASP A CA 1
ATOM 835 C C . ASP A 1 104 ? 4.492 -0.393 0.266 1.00 91.06 104 ASP A C 1
ATOM 837 O O . ASP A 1 104 ? 3.688 -0.686 1.142 1.00 91.06 104 ASP A O 1
ATOM 841 N N . TYR A 1 105 ? 4.947 0.855 0.110 1.00 90.88 105 TYR A N 1
ATOM 842 C CA . TYR A 1 105 ? 4.509 1.991 0.927 1.00 90.88 105 TYR A CA 1
ATOM 843 C C . TYR A 1 105 ? 2.991 2.188 0.890 1.00 90.88 105 TYR A C 1
ATOM 845 O O . TYR A 1 105 ? 2.334 2.199 1.932 1.00 90.88 105 TYR A O 1
ATOM 853 N N . ALA A 1 106 ? 2.407 2.291 -0.304 1.00 93.31 106 ALA A N 1
ATOM 854 C CA . ALA A 1 106 ? 0.971 2.512 -0.434 1.00 93.31 106 ALA A CA 1
ATOM 855 C C . ALA A 1 106 ? 0.140 1.297 -0.004 1.00 93.31 106 ALA A C 1
ATOM 857 O O . ALA A 1 106 ? -0.939 1.465 0.564 1.00 93.31 106 ALA A O 1
ATOM 858 N N . LYS A 1 107 ? 0.644 0.076 -0.226 1.00 94.81 107 LYS A N 1
ATOM 859 C CA . LYS A 1 107 ? 0.006 -1.146 0.286 1.00 94.81 107 LYS A CA 1
ATOM 860 C C . LYS A 1 107 ? -0.009 -1.165 1.812 1.00 94.81 107 LYS A C 1
ATOM 862 O O . LYS A 1 107 ? -1.043 -1.472 2.394 1.00 94.81 107 LYS A O 1
ATOM 867 N N . SER A 1 108 ? 1.102 -0.814 2.459 1.00 93.88 108 SER A N 1
ATOM 868 C CA . SER A 1 108 ? 1.174 -0.732 3.919 1.00 93.88 108 SER A CA 1
ATOM 869 C C . SER A 1 108 ? 0.208 0.309 4.473 1.00 93.88 108 SER A C 1
ATOM 871 O O . SER A 1 108 ? -0.548 -0.009 5.383 1.00 93.88 108 SER A O 1
ATOM 873 N N . LEU A 1 109 ? 0.145 1.505 3.875 1.00 93.94 109 LEU A N 1
ATOM 874 C CA . LEU A 1 109 ? -0.851 2.514 4.253 1.00 93.94 109 LEU A CA 1
ATOM 875 C C . LEU A 1 109 ? -2.282 1.983 4.124 1.00 93.94 109 LEU A C 1
ATOM 877 O O . LEU A 1 109 ? -3.081 2.163 5.040 1.00 93.94 109 LEU A O 1
ATOM 881 N N . TYR A 1 110 ? -2.603 1.313 3.015 1.00 96.50 110 TYR A N 1
ATOM 882 C CA . TYR A 1 110 ? -3.911 0.689 2.823 1.00 96.50 110 TYR A CA 1
ATOM 883 C C . TYR A 1 110 ? -4.232 -0.317 3.935 1.00 96.50 110 TYR A C 1
ATOM 885 O O . TYR A 1 110 ? -5.293 -0.226 4.548 1.00 96.50 110 TYR A O 1
ATOM 893 N N . TYR A 1 111 ? -3.316 -1.242 4.232 1.00 96.69 111 TYR A N 1
ATOM 894 C CA . TYR A 1 111 ? -3.540 -2.261 5.257 1.00 96.69 111 TYR A CA 1
ATOM 895 C C . TYR A 1 111 ? -3.616 -1.690 6.671 1.00 96.69 111 TYR A C 1
ATOM 897 O O . TYR A 1 111 ? -4.429 -2.167 7.453 1.00 96.69 111 TYR A O 1
ATOM 905 N N . PHE A 1 112 ? -2.830 -0.663 6.997 1.00 95.75 112 PHE A N 1
ATOM 906 C CA . PHE A 1 112 ? -2.866 -0.030 8.317 1.00 95.75 112 PHE A CA 1
ATOM 907 C C . PHE A 1 112 ? -4.217 0.643 8.565 1.00 95.75 112 PHE A C 1
ATOM 909 O O . PHE A 1 112 ? -4.848 0.400 9.586 1.00 95.75 112 PHE A O 1
ATOM 916 N N . ASN A 1 113 ? -4.710 1.418 7.597 1.00 96.69 113 ASN A N 1
ATOM 917 C CA . ASN A 1 113 ? -6.002 2.093 7.732 1.00 96.69 113 ASN A CA 1
ATOM 918 C C . ASN A 1 113 ? -7.183 1.111 7.671 1.00 96.69 113 ASN A C 1
ATOM 920 O O . ASN A 1 113 ? -8.172 1.291 8.374 1.00 96.69 113 ASN A O 1
ATOM 924 N N . LEU A 1 114 ? -7.074 0.039 6.881 1.00 97.62 114 LEU A N 1
ATOM 925 C CA . LEU A 1 114 ? -8.079 -1.021 6.887 1.00 97.62 114 LEU A CA 1
ATOM 926 C C . LEU A 1 114 ? -8.088 -1.798 8.215 1.00 97.62 114 LEU 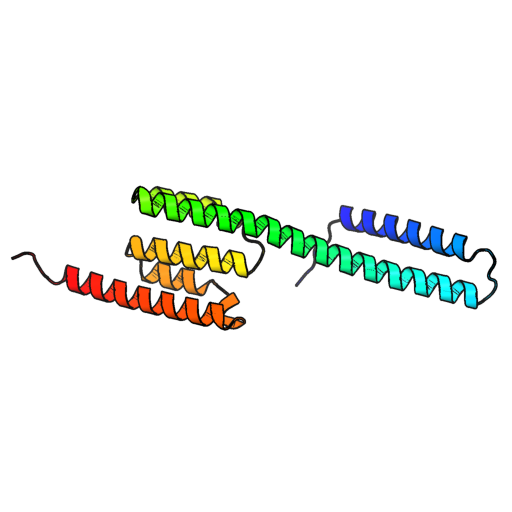A C 1
ATOM 928 O O . LEU A 1 114 ? -9.155 -2.202 8.664 1.00 97.62 114 LEU A O 1
ATOM 932 N N . ALA A 1 115 ? -6.929 -2.003 8.850 1.00 97.38 115 ALA A N 1
ATOM 933 C CA . ALA A 1 115 ? -6.859 -2.611 10.176 1.00 97.38 115 ALA A CA 1
ATOM 934 C C . ALA A 1 115 ? -7.562 -1.736 11.222 1.00 97.38 115 ALA A C 1
ATOM 936 O O . ALA A 1 115 ? -8.356 -2.267 11.987 1.00 97.38 115 ALA A O 1
ATOM 937 N N . ILE A 1 116 ? -7.357 -0.413 11.186 1.00 95.81 116 ILE A N 1
ATOM 938 C CA . ILE A 1 116 ? -8.084 0.541 12.041 1.00 95.81 116 ILE A CA 1
ATOM 939 C C . ILE A 1 116 ? -9.598 0.400 11.834 1.00 95.81 116 ILE A C 1
ATOM 941 O O . ILE A 1 116 ? -10.322 0.211 12.800 1.00 95.81 116 ILE A O 1
ATOM 945 N N . ALA A 1 117 ? -10.080 0.371 10.587 1.00 97.25 117 ALA A N 1
ATOM 946 C CA . ALA A 1 117 ? -11.508 0.176 10.316 1.00 97.25 117 ALA A CA 1
ATOM 947 C C . ALA A 1 117 ? -12.063 -1.138 10.904 1.00 97.25 117 ALA A C 1
ATOM 949 O O . ALA A 1 117 ? -13.192 -1.172 11.379 1.00 97.25 117 ALA A O 1
ATOM 950 N N . TYR A 1 118 ? -11.278 -2.222 10.910 1.00 98.25 118 TYR A N 1
ATOM 951 C CA . TYR A 1 118 ? -11.685 -3.469 11.567 1.00 98.25 118 TYR A CA 1
ATOM 952 C C . TYR A 1 118 ? -11.659 -3.396 13.099 1.00 98.25 118 TYR A C 1
ATOM 954 O O . TYR A 1 118 ? -12.428 -4.117 13.724 1.00 98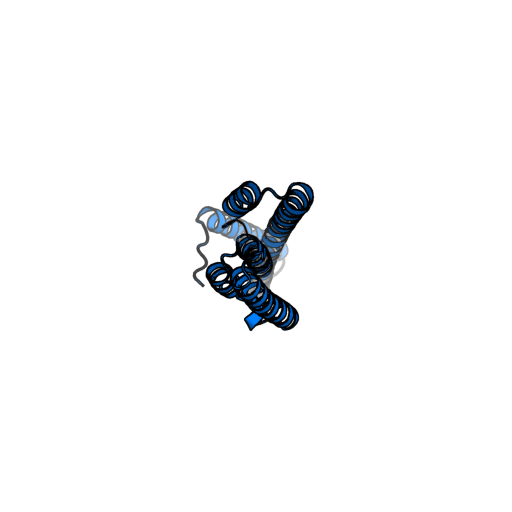.25 118 TYR A O 1
ATOM 962 N N . VAL A 1 119 ? -10.807 -2.565 13.707 1.00 97.12 119 VAL A N 1
ATOM 963 C CA . VAL A 1 119 ? -10.830 -2.309 15.161 1.00 97.12 119 VAL A CA 1
ATOM 964 C C . VAL A 1 119 ? -12.107 -1.578 15.555 1.00 97.12 119 VAL A C 1
ATOM 966 O O . VAL A 1 119 ? -12.764 -1.986 16.510 1.00 97.12 119 VAL A O 1
ATOM 969 N N . GLU A 1 120 ? -12.477 -0.555 14.784 1.00 95.06 120 GLU A N 1
ATOM 970 C CA . GLU A 1 120 ? -13.726 0.198 14.961 1.00 95.06 120 GLU A CA 1
ATOM 971 C C . GLU A 1 120 ? -14.961 -0.710 14.843 1.00 95.06 120 GLU A C 1
ATOM 973 O O . GLU A 1 120 ? -15.924 -0.549 15.581 1.00 95.06 120 GLU A O 1
ATOM 978 N N . ASP A 1 121 ? -14.905 -1.718 13.968 1.00 96.62 121 ASP A N 1
ATOM 979 C CA . ASP A 1 121 ? -15.947 -2.747 13.805 1.00 96.62 121 ASP A CA 1
ATOM 980 C C . ASP A 1 121 ? -15.866 -3.884 14.846 1.00 96.62 121 ASP A C 1
ATOM 982 O O . ASP A 1 121 ? -16.540 -4.907 14.722 1.00 96.62 121 ASP A O 1
ATOM 986 N N . HIS A 1 122 ? -14.960 -3.775 15.824 1.00 96.06 122 HIS A N 1
ATOM 987 C CA . HIS A 1 122 ? -14.660 -4.795 16.838 1.00 96.06 122 HIS A CA 1
ATOM 988 C C . HIS A 1 122 ? -14.242 -6.168 16.269 1.00 96.06 122 HIS A C 1
ATOM 990 O O . HIS A 1 122 ? -14.301 -7.201 16.937 1.00 96.06 122 HIS A O 1
ATOM 996 N N . GLN A 1 123 ? -13.756 -6.203 15.027 1.00 97.44 123 GLN A N 1
ATOM 997 C CA . GLN A 1 123 ? -13.239 -7.396 14.355 1.00 97.44 123 GLN A CA 1
ATOM 998 C C . GLN A 1 123 ? -11.721 -7.517 14.548 1.00 97.44 123 GLN A C 1
ATOM 1000 O O . GLN A 1 123 ? -10.949 -7.566 13.584 1.00 97.44 123 GLN A O 1
ATOM 1005 N N . PHE A 1 124 ? -11.279 -7.598 15.805 1.00 97.75 124 PHE A N 1
ATOM 1006 C CA . PHE A 1 124 ? -9.862 -7.537 16.193 1.00 97.75 124 PHE A CA 1
ATOM 1007 C C . PHE A 1 124 ? -8.986 -8.586 15.494 1.00 97.75 124 PHE A C 1
ATOM 1009 O O . PHE A 1 124 ? -7.899 -8.274 15.004 1.00 97.75 124 PHE A O 1
ATOM 1016 N N . GLN A 1 125 ? -9.479 -9.819 15.343 1.00 97.50 125 GLN A N 1
ATOM 1017 C CA . GLN A 1 125 ? -8.747 -10.865 14.626 1.00 97.50 125 GLN A CA 1
ATOM 1018 C C . GLN A 1 125 ? -8.498 -10.497 13.154 1.00 97.50 125 GLN A C 1
ATOM 1020 O O . GLN A 1 125 ? -7.380 -10.646 12.655 1.00 97.50 125 GLN A O 1
ATOM 1025 N N . LYS A 1 126 ? -9.503 -9.943 12.463 1.00 97.69 126 LYS A N 1
ATOM 1026 C CA . LYS A 1 126 ? -9.335 -9.493 11.074 1.00 97.69 126 LYS A CA 1
ATOM 1027 C C . LYS A 1 126 ? -8.410 -8.284 10.981 1.00 97.69 126 LYS A C 1
ATOM 1029 O O . LYS A 1 126 ? -7.633 -8.201 10.028 1.00 97.69 126 LYS A O 1
ATOM 1034 N N . ALA A 1 127 ? -8.448 -7.383 11.965 1.00 97.94 127 ALA A N 1
ATOM 1035 C CA . ALA A 1 127 ? -7.515 -6.263 12.045 1.00 97.94 127 ALA A CA 1
ATOM 1036 C C . ALA A 1 127 ? -6.059 -6.761 12.068 1.00 97.94 127 ALA A C 1
ATOM 1038 O O . ALA A 1 127 ? -5.253 -6.323 11.244 1.00 97.94 127 ALA A O 1
ATOM 1039 N N . ARG A 1 128 ? -5.740 -7.754 12.914 1.00 97.62 128 ARG A N 1
ATOM 1040 C CA . ARG A 1 128 ? -4.402 -8.377 12.978 1.00 97.62 128 ARG A CA 1
ATOM 1041 C C . ARG A 1 128 ? -4.008 -9.047 11.664 1.00 97.62 128 ARG A C 1
ATOM 1043 O O . ARG A 1 128 ? -2.911 -8.815 11.156 1.00 97.62 128 ARG A O 1
ATOM 1050 N N . GLU A 1 129 ?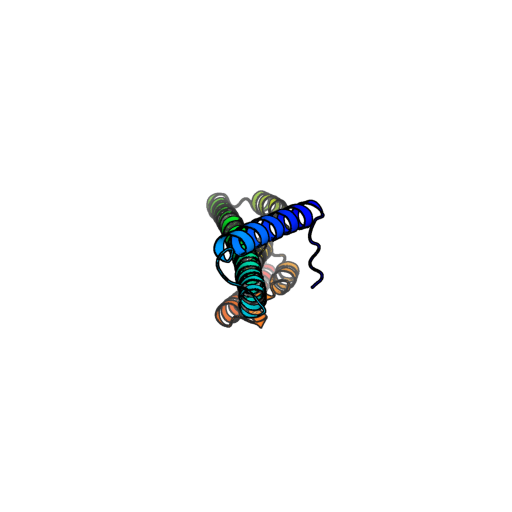 -4.901 -9.848 11.085 1.00 97.38 129 GLU A N 1
ATOM 1051 C CA . GLU A 1 129 ? -4.647 -10.548 9.818 1.00 97.38 129 GLU A CA 1
ATOM 1052 C C . GLU A 1 129 ? -4.343 -9.585 8.671 1.00 97.38 129 GLU A C 1
ATOM 1054 O O . GLU A 1 129 ? -3.468 -9.839 7.841 1.00 97.38 129 GLU A O 1
ATOM 1059 N N . VAL A 1 130 ? -5.069 -8.470 8.598 1.00 96.75 130 VAL A N 1
ATOM 1060 C CA . VAL A 1 130 ? -4.846 -7.455 7.570 1.00 96.75 130 VAL A CA 1
ATOM 1061 C C . VAL A 1 130 ? -3.567 -6.675 7.832 1.00 96.75 130 VAL A C 1
ATOM 1063 O O . VAL A 1 130 ? -2.796 -6.476 6.893 1.00 96.75 130 VAL A O 1
ATOM 1066 N N . LEU A 1 131 ? -3.299 -6.298 9.083 1.00 95.12 131 LEU A N 1
ATOM 1067 C CA . LEU A 1 131 ? -2.076 -5.598 9.466 1.00 95.12 131 LEU A CA 1
ATOM 1068 C C . LEU A 1 131 ? -0.825 -6.398 9.050 1.00 95.12 131 LEU A C 1
ATOM 1070 O O . LEU A 1 131 ? 0.115 -5.840 8.479 1.00 95.12 131 LEU A O 1
ATOM 1074 N N . GLN A 1 132 ? -0.850 -7.726 9.222 1.00 94.44 132 GLN A N 1
ATOM 1075 C CA . GLN A 1 132 ? 0.233 -8.640 8.831 1.00 94.44 132 GLN A CA 1
ATOM 1076 C C . GLN A 1 132 ? 0.470 -8.755 7.313 1.00 94.44 132 GLN A C 1
ATOM 1078 O O . GLN A 1 132 ? 1.534 -9.222 6.904 1.00 94.44 132 GLN A O 1
ATOM 1083 N N . LYS A 1 133 ? -0.469 -8.316 6.459 1.00 94.19 133 LYS A N 1
ATOM 1084 C CA . LYS A 1 133 ? -0.286 -8.312 4.991 1.00 94.19 133 LYS A CA 1
ATOM 1085 C C . LYS A 1 133 ? 0.661 -7.221 4.511 1.00 94.19 133 LYS A C 1
ATOM 1087 O O . LYS A 1 133 ? 1.165 -7.305 3.389 1.00 94.19 133 LYS A O 1
ATOM 1092 N N . SER A 1 134 ? 0.909 -6.204 5.333 1.00 90.31 134 SER A N 1
ATOM 1093 C CA . SER A 1 134 ? 2.001 -5.272 5.086 1.00 90.31 134 SER A CA 1
ATOM 1094 C C . SER A 1 134 ? 3.321 -6.051 5.043 1.00 90.31 134 SER A C 1
ATOM 1096 O O . SER A 1 134 ? 3.544 -6.952 5.846 1.00 90.31 134 SER A O 1
ATOM 1098 N N . THR A 1 135 ? 4.204 -5.730 4.100 1.00 88.56 135 THR A N 1
ATOM 1099 C CA . THR A 1 135 ? 5.560 -6.306 4.033 1.00 88.56 135 THR A CA 1
ATOM 1100 C C . THR A 1 135 ? 6.637 -5.294 4.398 1.00 88.56 135 THR A C 1
ATOM 1102 O O . THR A 1 135 ? 7.750 -5.692 4.738 1.00 88.56 135 THR A O 1
ATOM 1105 N N . LEU A 1 136 ? 6.323 -3.996 4.350 1.00 87.88 136 LEU A N 1
ATOM 1106 C CA . LEU A 1 136 ? 7.303 -2.924 4.490 1.00 87.88 136 LEU A CA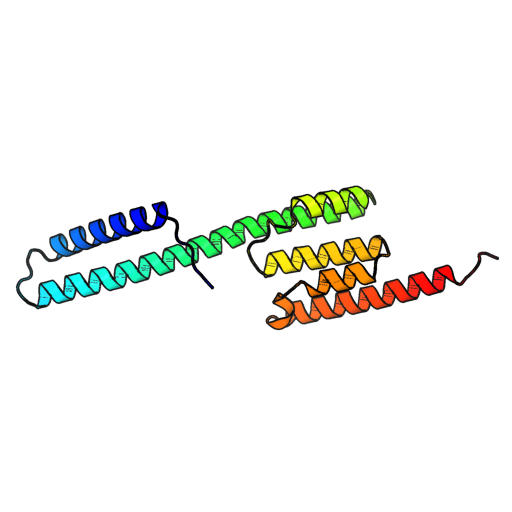 1
ATOM 1107 C C . LEU A 1 136 ? 7.924 -2.853 5.888 1.00 87.88 136 LEU A C 1
ATOM 1109 O O . LEU A 1 136 ? 9.095 -2.507 6.010 1.00 87.88 136 LEU A O 1
ATOM 1113 N N . GLN A 1 137 ? 7.189 -3.263 6.924 1.00 85.38 137 GLN A N 1
ATOM 1114 C CA . GLN A 1 137 ? 7.700 -3.339 8.293 1.00 85.38 137 GLN A CA 1
ATOM 1115 C C . GLN A 1 137 ? 8.901 -4.285 8.429 1.00 85.38 137 GLN A C 1
ATOM 1117 O O . GLN A 1 137 ? 9.734 -4.097 9.303 1.00 85.38 137 GLN A O 1
ATOM 1122 N N . LYS A 1 138 ? 9.057 -5.267 7.529 1.00 88.19 138 LYS A N 1
ATOM 1123 C CA . LYS A 1 138 ? 10.202 -6.194 7.558 1.00 88.19 138 LYS A CA 1
ATOM 1124 C C . LYS A 1 138 ? 11.521 -5.537 7.151 1.00 88.19 138 LYS A C 1
ATOM 1126 O O . LYS A 1 138 ? 12.581 -6.079 7.441 1.00 88.19 138 LYS A O 1
ATOM 1131 N N . TYR A 1 139 ? 11.452 -4.410 6.444 1.00 89.12 139 TYR A N 1
ATOM 1132 C CA . TYR A 1 139 ? 12.609 -3.782 5.804 1.00 89.12 139 TYR A CA 1
ATOM 1133 C C . TYR A 1 139 ? 12.751 -2.293 6.149 1.00 89.12 139 TYR A C 1
ATOM 1135 O O . TYR A 1 139 ? 13.722 -1.664 5.737 1.00 89.12 139 TYR A O 1
ATOM 1143 N N . ASN A 1 140 ? 11.796 -1.710 6.882 1.00 91.38 140 ASN A N 1
ATOM 1144 C CA . ASN A 1 140 ? 11.792 -0.302 7.259 1.00 91.38 140 ASN A CA 1
ATOM 1145 C C . ASN A 1 140 ? 11.451 -0.144 8.748 1.00 91.38 140 ASN A C 1
ATOM 1147 O O . ASN A 1 140 ? 10.338 -0.446 9.176 1.00 91.38 140 ASN A O 1
ATOM 1151 N N . GLN A 1 141 ? 12.409 0.376 9.518 1.00 91.50 141 GLN A N 1
ATOM 1152 C CA . GLN A 1 141 ? 12.311 0.500 10.974 1.00 91.50 141 GLN A CA 1
ATOM 1153 C C . GLN A 1 141 ? 11.169 1.419 11.432 1.00 91.50 141 GLN A C 1
ATOM 1155 O O . GLN A 1 141 ? 10.489 1.108 12.405 1.00 91.50 141 GLN A O 1
ATOM 1160 N N . SER A 1 142 ? 10.918 2.527 10.733 1.00 89.31 142 SER A N 1
ATOM 1161 C CA . SER A 1 142 ? 9.808 3.424 11.075 1.00 89.31 142 SER A CA 1
ATOM 1162 C C . SER A 1 142 ? 8.457 2.736 10.868 1.00 89.31 142 SER A C 1
ATOM 1164 O O . SER A 1 142 ? 7.559 2.868 11.694 1.00 89.31 142 SER A O 1
ATOM 1166 N N . PHE A 1 143 ? 8.316 1.945 9.801 1.00 90.31 143 PHE A N 1
ATOM 1167 C CA . PHE A 1 143 ? 7.108 1.146 9.578 1.00 90.31 143 PHE A CA 1
ATOM 1168 C C . PHE A 1 143 ? 6.962 -0.005 10.574 1.00 90.31 143 PHE A C 1
ATOM 1170 O O . PHE A 1 143 ? 5.837 -0.325 10.942 1.00 90.31 143 PHE A O 1
ATOM 1177 N N . ASP A 1 144 ? 8.062 -0.602 11.032 1.00 92.75 144 ASP A N 1
ATOM 1178 C CA . ASP A 1 144 ? 8.048 -1.594 12.113 1.00 92.75 144 ASP A CA 1
ATOM 1179 C C . ASP A 1 144 ? 7.541 -1.007 13.433 1.00 92.75 144 ASP A C 1
ATOM 1181 O O . ASP A 1 144 ? 6.706 -1.611 14.103 1.00 92.75 144 ASP A O 1
ATOM 1185 N N . GLN A 1 145 ? 7.965 0.211 13.770 1.00 93.88 145 GLN A N 1
ATOM 1186 C CA . GLN A 1 145 ? 7.458 0.918 14.946 1.00 93.88 145 GLN A CA 1
ATOM 1187 C C . GLN A 1 145 ? 5.953 1.188 14.841 1.00 93.88 145 GLN A C 1
ATOM 1189 O O . GLN A 1 145 ? 5.219 0.887 15.780 1.00 93.88 145 GLN A O 1
ATOM 1194 N N . ILE A 1 146 ? 5.481 1.687 13.693 1.00 92.69 146 ILE A N 1
ATOM 1195 C CA . ILE A 1 146 ? 4.046 1.929 13.462 1.00 92.69 146 ILE A CA 1
ATOM 1196 C C . ILE A 1 146 ? 3.257 0.617 13.526 1.00 92.69 146 ILE A C 1
ATOM 1198 O O . ILE A 1 146 ? 2.207 0.562 14.157 1.00 92.69 146 ILE A O 1
ATOM 1202 N N . PHE A 1 147 ? 3.769 -0.450 12.910 1.00 94.75 147 PHE A N 1
ATOM 1203 C CA . PHE A 1 147 ? 3.145 -1.770 12.943 1.00 94.75 147 PHE A CA 1
ATOM 1204 C C . PHE A 1 147 ? 2.976 -2.278 14.380 1.00 94.75 147 PHE A C 1
ATOM 1206 O O . PHE A 1 147 ? 1.891 -2.720 14.748 1.00 94.75 147 PHE A O 1
ATOM 1213 N N . LYS A 1 148 ? 4.028 -2.188 15.203 1.00 95.38 148 LYS A N 1
ATOM 1214 C CA . LYS A 1 148 ? 3.992 -2.606 16.612 1.00 95.38 148 LYS A CA 1
ATOM 1215 C C . LYS A 1 148 ? 3.037 -1.754 17.440 1.00 95.38 148 LYS A C 1
ATOM 1217 O O . LYS A 1 148 ? 2.308 -2.301 18.257 1.00 95.38 148 LYS A O 1
ATOM 1222 N N . MET A 1 149 ? 3.024 -0.442 17.211 1.00 95.75 149 MET A N 1
ATOM 1223 C CA . MET A 1 149 ? 2.092 0.473 17.870 1.00 95.75 149 MET A CA 1
ATOM 1224 C C . MET A 1 149 ? 0.641 0.084 17.567 1.00 95.75 149 MET A C 1
ATOM 1226 O O . MET A 1 149 ? -0.120 -0.153 18.494 1.00 95.75 149 MET A O 1
ATOM 1230 N N . LEU A 1 150 ? 0.297 -0.102 16.288 1.00 95.81 150 LEU A N 1
ATOM 1231 C CA . LEU A 1 150 ? -1.050 -0.516 15.886 1.00 95.81 150 LEU A CA 1
ATOM 1232 C C . LEU A 1 150 ? -1.432 -1.891 16.440 1.00 95.81 150 LEU A C 1
ATOM 1234 O O . LEU A 1 150 ? -2.578 -2.096 16.818 1.00 95.81 150 LEU A O 1
ATOM 1238 N N . LEU A 1 151 ? -0.492 -2.839 16.497 1.00 96.44 151 LEU A N 1
ATOM 1239 C CA . LEU A 1 151 ? -0.755 -4.153 17.082 1.00 96.44 151 LEU A CA 1
ATOM 1240 C C . LEU A 1 151 ? -1.083 -4.047 18.578 1.00 96.44 151 LEU A C 1
ATOM 1242 O O . LEU A 1 151 ? -2.063 -4.634 19.026 1.00 96.44 151 LEU A O 1
ATOM 1246 N N . ASN A 1 152 ? -0.311 -3.252 19.320 1.00 96.88 152 ASN A N 1
ATOM 1247 C CA . ASN A 1 152 ? -0.571 -2.999 20.735 1.00 96.88 152 ASN A CA 1
ATOM 1248 C C . ASN A 1 152 ? -1.909 -2.276 20.949 1.00 96.88 152 ASN A C 1
ATOM 1250 O O . ASN A 1 152 ? -2.626 -2.599 21.894 1.00 96.88 152 ASN A O 1
ATOM 1254 N N . ASP A 1 153 ? -2.256 -1.325 20.078 1.00 95.69 153 ASP A N 1
ATOM 1255 C CA . ASP A 1 153 ? -3.539 -0.622 20.142 1.00 95.69 153 ASP A CA 1
ATOM 1256 C C . ASP A 1 153 ? -4.706 -1.590 19.904 1.00 95.69 153 ASP A C 1
ATOM 1258 O O . ASP A 1 153 ? -5.677 -1.561 20.657 1.00 95.69 153 ASP A O 1
ATOM 1262 N N . ILE A 1 154 ? -4.596 -2.510 18.934 1.00 97.25 154 ILE A N 1
ATOM 1263 C CA . ILE A 1 154 ? -5.595 -3.574 18.722 1.00 97.25 154 ILE A CA 1
ATOM 1264 C C . ILE A 1 154 ? -5.775 -4.404 20.001 1.00 97.25 154 ILE A C 1
ATOM 1266 O O . ILE A 1 154 ? -6.907 -4.619 20.435 1.00 97.25 154 ILE A O 1
ATOM 1270 N N . ASP A 1 155 ? -4.676 -4.861 20.609 1.00 96.69 155 ASP A N 1
ATOM 1271 C CA . ASP A 1 155 ? -4.716 -5.688 21.821 1.00 96.69 155 ASP A CA 1
ATOM 1272 C C . ASP A 1 155 ? -5.353 -4.936 23.001 1.00 96.69 155 ASP A C 1
ATOM 1274 O O . ASP A 1 155 ? -6.144 -5.503 23.762 1.00 96.69 155 ASP A O 1
ATOM 1278 N N . LYS A 1 156 ? -5.045 -3.643 23.134 1.00 96.62 156 LYS A N 1
ATOM 1279 C CA . LYS A 1 156 ? -5.629 -2.767 24.150 1.00 96.62 156 LYS A CA 1
ATOM 1280 C C . LYS A 1 156 ? -7.135 -2.591 23.939 1.00 96.62 156 LYS A C 1
ATOM 1282 O O . LYS A 1 156 ? -7.895 -2.821 24.877 1.00 96.62 156 LYS A O 1
ATOM 1287 N N . HIS A 1 157 ? -7.564 -2.244 22.726 1.00 95.62 157 HIS A N 1
ATOM 1288 C CA . HIS A 1 157 ? -8.980 -2.056 22.402 1.00 95.62 157 HIS A CA 1
ATOM 1289 C C . HIS A 1 157 ? -9.794 -3.343 22.579 1.00 95.62 157 HIS A C 1
ATOM 1291 O O . HIS A 1 157 ? -10.906 -3.295 23.100 1.00 95.62 157 HIS A O 1
ATOM 1297 N N . GLU A 1 158 ? -9.244 -4.503 22.204 1.00 96.94 158 GLU A N 1
ATOM 1298 C CA . GLU A 1 158 ? -9.906 -5.791 22.432 1.00 96.94 158 GLU A CA 1
ATOM 1299 C C . GLU A 1 158 ? -10.092 -6.075 23.925 1.00 96.94 158 GLU A C 1
ATOM 1301 O O . GLU A 1 158 ? -11.154 -6.537 24.348 1.00 96.94 158 GLU A O 1
ATOM 1306 N N . LYS A 1 159 ? -9.074 -5.786 24.743 1.00 96.06 159 LYS A N 1
ATOM 1307 C CA . LYS A 1 159 ? -9.163 -5.953 26.195 1.00 96.06 159 LYS A CA 1
ATOM 1308 C C . LYS A 1 159 ? -10.242 -5.048 26.795 1.00 96.06 159 LYS A C 1
ATOM 1310 O O . LYS A 1 159 ? -11.092 -5.549 27.526 1.00 96.06 159 LYS A O 1
ATOM 1315 N N . GLU A 1 160 ? -10.230 -3.760 26.457 1.00 94.75 160 GLU A N 1
ATOM 1316 C CA . GLU A 1 160 ? -11.210 -2.776 26.940 1.00 94.75 160 GLU A CA 1
ATOM 1317 C C . GLU A 1 160 ? -12.642 -3.157 26.533 1.00 94.75 160 GLU A C 1
ATOM 1319 O O . GLU A 1 160 ? -13.548 -3.146 27.365 1.00 94.75 160 GLU A O 1
ATOM 1324 N N . TYR A 1 161 ? -12.841 -3.586 25.283 1.00 93.88 161 TYR A N 1
ATOM 1325 C CA . TYR A 1 161 ? -14.138 -4.056 24.792 1.00 93.88 161 TYR A CA 1
ATOM 1326 C C . TYR A 1 161 ? -14.643 -5.286 25.564 1.00 93.88 161 TYR A C 1
ATOM 1328 O O . TYR A 1 161 ? -15.796 -5.337 25.995 1.00 93.88 161 TYR A O 1
ATOM 1336 N N . ASN A 1 162 ? -13.770 -6.272 25.785 1.00 93.12 162 ASN A N 1
ATOM 1337 C CA . ASN A 1 162 ? -14.112 -7.491 26.517 1.00 93.12 162 ASN A CA 1
ATOM 1338 C C . ASN A 1 162 ? -14.396 -7.238 28.006 1.00 93.12 162 ASN A C 1
ATOM 1340 O O . ASN A 1 162 ? -15.178 -7.972 28.608 1.00 93.12 162 ASN A O 1
ATOM 1344 N N . GLU A 1 163 ? -13.750 -6.247 28.621 1.00 92.94 163 GLU A N 1
ATOM 1345 C CA . GLU A 1 163 ? -14.028 -5.828 30.000 1.00 92.94 163 GLU A CA 1
ATOM 1346 C C . GLU A 1 163 ? -15.366 -5.084 30.099 1.00 92.94 163 GLU A C 1
ATOM 1348 O O . GLU A 1 163 ? -16.169 -5.391 30.981 1.00 92.94 163 GLU A O 1
ATOM 1353 N N . ALA A 1 164 ? -15.666 -4.194 29.148 1.00 89.81 164 ALA A N 1
ATOM 1354 C CA . ALA A 1 164 ? -16.951 -3.498 29.084 1.00 89.81 164 ALA A CA 1
ATOM 1355 C C . ALA A 1 164 ? -18.133 -4.473 28.930 1.00 89.81 164 ALA A C 1
ATOM 1357 O O . ALA A 1 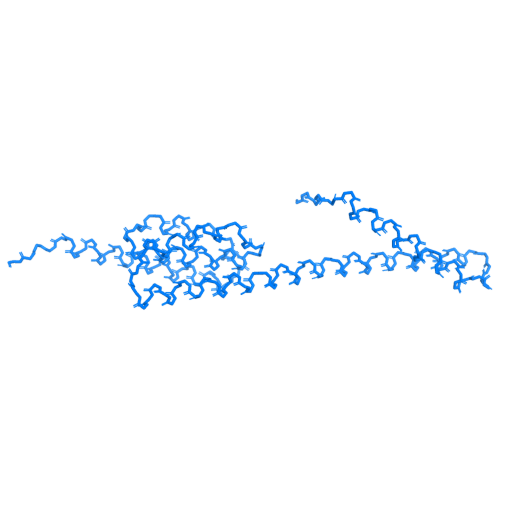164 ? -19.123 -4.361 29.645 1.00 89.81 164 ALA A O 1
ATOM 1358 N N . GLN A 1 165 ? -17.997 -5.496 28.079 1.00 85.12 165 GLN A N 1
ATOM 1359 C CA . GLN A 1 165 ? -19.010 -6.548 27.883 1.00 85.12 165 GLN A CA 1
ATOM 1360 C C . GLN A 1 165 ? -19.288 -7.389 29.145 1.00 85.12 165 GLN A C 1
ATOM 1362 O O . GLN A 1 165 ? -20.352 -7.994 29.262 1.00 85.12 165 GLN A O 1
ATOM 1367 N N . LYS A 1 166 ? -18.338 -7.466 30.087 1.00 79.19 166 LYS A N 1
ATOM 1368 C CA . LYS A 1 166 ? -18.464 -8.264 31.321 1.00 79.19 166 LYS A CA 1
ATOM 1369 C C . LYS A 1 166 ? -19.144 -7.527 32.469 1.00 79.19 166 LYS A C 1
ATOM 1371 O O . LYS A 1 166 ? -19.414 -8.165 33.483 1.00 79.19 166 LYS A O 1
ATOM 1376 N N . THR A 1 167 ? -19.393 -6.227 32.340 1.00 58.69 167 THR A N 1
ATOM 1377 C CA . THR A 1 167 ? -20.025 -5.420 33.388 1.00 58.69 167 THR A CA 1
ATOM 1378 C C . THR A 1 167 ? -21.500 -5.251 33.017 1.00 58.69 167 THR A C 1
ATOM 1380 O O . THR A 1 167 ? -21.788 -4.476 32.108 1.00 58.69 167 THR A O 1
ATOM 1383 N N . PRO A 1 168 ? -22.452 -5.981 33.631 1.00 56.06 168 PRO A N 1
ATOM 1384 C CA . PRO A 1 168 ? -23.864 -5.700 33.413 1.00 56.06 168 PRO A CA 1
ATOM 1385 C C . 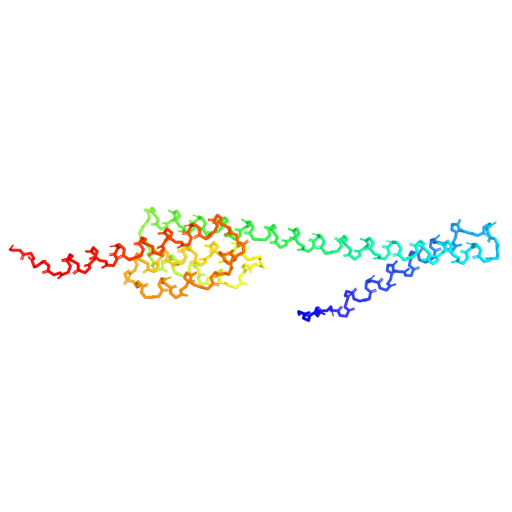PRO A 1 168 ? -24.166 -4.323 34.008 1.00 56.06 168 PRO A C 1
ATOM 1387 O O . PRO A 1 168 ? -23.716 -4.023 35.117 1.00 56.06 168 PRO A O 1
ATOM 1390 N N . GLU A 1 169 ? -24.901 -3.488 33.278 1.00 58.00 169 GLU A N 1
ATOM 1391 C CA . GLU A 1 169 ? -25.521 -2.291 33.849 1.00 58.00 169 GLU A CA 1
ATOM 1392 C C . GLU A 1 169 ? -26.362 -2.724 35.065 1.00 58.00 169 GLU A C 1
ATOM 1394 O O . GLU A 1 169 ? -27.238 -3.583 34.937 1.00 58.00 169 GLU A O 1
ATOM 1399 N N . ASN A 1 170 ? -26.011 -2.203 36.247 1.00 46.22 170 ASN A N 1
ATOM 1400 C CA . ASN A 1 170 ? -26.736 -2.418 37.507 1.00 46.22 170 ASN A CA 1
ATOM 1401 C C . ASN A 1 170 ? -28.146 -1.824 37.458 1.00 46.22 170 ASN A C 1
ATOM 1403 O O . ASN A 1 170 ? -28.275 -0.677 36.973 1.00 46.22 170 ASN A O 1
#

Secondary structure (DSSP, 8-state):
------HHHHHHHHHHHHHHHHHHHHHTTT--SHHHHHHHHHHHHHHHHHHHHHHHHHHHHHHHHHHHHHHHHHHHHHHHHHHH--HHHHHHHHHHHTT---SHHHHHHHHHHHHHHHHHTT-HHHHHHHHTT--GGGT-HHHHHHHHHHHHHHHHHHHHHHHHTTS---

Foldseek 3Di:
DDDDDDPVNVVVLVVVLVVQLVVLCVVCVVPDDPVSVVSSVVSSVVVSVVVVVVVVVVVVVVLVVQLVVLLVLLVVLVVVCVVPVDLVSSVVSLVVCQPRRDDLVSQLVSLQSVLVSCLSVVVLVVSLVSNVVRPVLVPDVVSVVVSVVSNVVSVVSNVVVVVVVPDPDD

Organism: Finegoldia magna (NCBI:txid1260)

Sequence (170 aa):
MKIKISNAKLIILAILTFVIETIAVVATQNLTGINRIFIIISFTLITTIALILSFILIQVLYNMIMDRKIAGEIRKYMLDYEQNGNLDKLFQNFKKIKDKPKTDYAKSLYYFNLAIAYVEDHQFQKAREVLQKSTLQKYNQSFDQIFKMLLNDIDKHEKEYNEAQKTPEN

pLDDT: mean 87.75, std 12.13, range [30.86, 98.25]